Protein AF-A0A937KAT1-F1 (afdb_monomer)

Secondary structure (DSSP, 8-state):
-EEEEEEE---HHHHHHHHHHHHTTTHHHHHHSTT-----EEEEEEES-HHHHHHHH-TTTTB----TTGGGT-S---SB-EEEE-S--PPPPPHHHHHHTT-

Sequence (103 aa):
MIARTWHEKVPHTKKDEYWNYLQKTGFQDYTNTKNNLGCHFLLITFWGSVESIKIFADEQYEKSRYHPEDASCLLEIEPFVQHYEVKELKSPPSHTERLSATT

Structure (mmCIF, N/CA/C/O backbone):
data_AF-A0A937KAT1-F1
#
_entry.id   AF-A0A937KAT1-F1
#
loop_
_atom_site.group_PDB
_atom_site.id
_atom_site.type_symbol
_atom_site.label_atom_id
_atom_site.label_alt_id
_atom_site.label_comp_id
_atom_site.label_asym_id
_atom_site.label_entity_id
_atom_site.label_seq_id
_atom_site.pdbx_PDB_ins_code
_atom_site.Cartn_x
_atom_site.Cartn_y
_atom_site.Cartn_z
_atom_site.occupancy
_atom_site.B_iso_or_equiv
_atom_site.auth_seq_id
_atom_site.auth_comp_id
_atom_site.auth_asym_id
_atom_site.auth_atom_id
_atom_site.pdbx_PDB_model_num
ATOM 1 N N . MET A 1 1 ? -8.900 3.669 13.404 1.00 86.00 1 MET A N 1
ATOM 2 C CA . MET A 1 1 ? -8.286 3.912 12.080 1.00 86.00 1 MET A CA 1
ATOM 3 C C . MET A 1 1 ? -7.395 2.737 11.736 1.00 86.00 1 MET A C 1
ATOM 5 O O . MET A 1 1 ? -6.795 2.161 12.638 1.00 86.00 1 MET A O 1
ATOM 9 N N . ILE A 1 2 ? -7.321 2.382 10.458 1.00 89.06 2 ILE A N 1
ATOM 10 C CA . ILE A 1 2 ? -6.546 1.242 9.968 1.00 89.06 2 ILE A CA 1
ATOM 11 C C . ILE A 1 2 ? -5.468 1.741 9.016 1.00 89.06 2 ILE A C 1
ATOM 13 O O . ILE A 1 2 ? -5.767 2.490 8.089 1.00 89.06 2 ILE A O 1
ATOM 17 N N . ALA A 1 3 ? -4.229 1.316 9.240 1.00 86.62 3 ALA A N 1
ATOM 18 C CA . ALA A 1 3 ? -3.176 1.406 8.243 1.00 86.62 3 ALA A CA 1
ATOM 19 C C . ALA A 1 3 ? -3.219 0.131 7.403 1.00 86.62 3 ALA A C 1
ATOM 21 O O . ALA A 1 3 ? -3.107 -0.971 7.938 1.00 86.62 3 ALA A O 1
ATOM 22 N N . ARG A 1 4 ? -3.400 0.282 6.096 1.00 85.38 4 ARG A N 1
ATOM 23 C CA . ARG A 1 4 ? -3.304 -0.803 5.123 1.00 85.38 4 ARG A CA 1
ATOM 24 C C . ARG A 1 4 ? -1.987 -0.640 4.388 1.00 85.38 4 ARG A C 1
ATOM 26 O O . ARG A 1 4 ? -1.778 0.392 3.740 1.00 85.38 4 ARG A O 1
ATOM 33 N N . THR A 1 5 ? -1.111 -1.625 4.517 1.00 82.69 5 THR A N 1
ATOM 34 C CA . THR A 1 5 ? 0.175 -1.641 3.833 1.00 82.69 5 THR A CA 1
ATOM 35 C C . THR A 1 5 ? 0.157 -2.637 2.699 1.00 82.69 5 THR A C 1
ATOM 37 O O . THR A 1 5 ? -0.431 -3.719 2.779 1.00 82.69 5 THR A O 1
ATOM 40 N N . TRP A 1 6 ? 0.818 -2.242 1.629 1.00 70.38 6 TRP A N 1
ATOM 41 C CA . TRP A 1 6 ? 1.034 -3.083 0.480 1.00 70.38 6 TRP A CA 1
ATOM 42 C C . TRP A 1 6 ? 2.303 -2.625 -0.218 1.00 70.38 6 TRP A C 1
ATOM 44 O O . TRP A 1 6 ? 2.605 -1.430 -0.285 1.00 70.38 6 TRP A O 1
ATOM 54 N N . HIS A 1 7 ? 3.069 -3.596 -0.684 1.00 67.25 7 HIS A N 1
ATOM 55 C CA . HIS A 1 7 ? 4.267 -3.346 -1.450 1.00 67.25 7 HIS A CA 1
ATOM 56 C C . HIS A 1 7 ? 3.876 -3.140 -2.903 1.00 67.25 7 HIS A C 1
ATOM 58 O O . HIS A 1 7 ? 3.338 -4.027 -3.563 1.00 67.25 7 HIS A O 1
ATOM 64 N N . GLU A 1 8 ? 4.150 -1.948 -3.399 1.00 54.44 8 GLU A N 1
ATOM 65 C CA . GLU A 1 8 ? 3.830 -1.573 -4.762 1.00 54.44 8 GLU A CA 1
ATOM 66 C C . GLU A 1 8 ? 5.125 -1.169 -5.469 1.00 54.44 8 GLU A C 1
ATOM 68 O O . GLU A 1 8 ? 6.140 -0.870 -4.842 1.00 54.44 8 GLU A O 1
ATOM 73 N N . LYS A 1 9 ? 5.134 -1.164 -6.796 1.00 50.81 9 LYS A N 1
ATOM 74 C CA . LYS A 1 9 ? 6.120 -0.414 -7.579 1.00 50.81 9 LYS A CA 1
ATOM 75 C C . LYS A 1 9 ? 5.347 0.651 -8.347 1.00 50.81 9 LYS A C 1
ATOM 77 O O . LYS A 1 9 ? 4.306 0.367 -8.920 1.00 50.81 9 LYS A O 1
ATOM 82 N N . VAL A 1 10 ? 5.839 1.884 -8.292 1.00 45.66 10 VAL A N 1
ATOM 83 C CA . VAL A 1 10 ? 5.101 3.111 -8.649 1.00 45.66 10 VAL A CA 1
ATOM 84 C C . VAL A 1 10 ? 4.662 3.148 -10.133 1.00 45.66 10 VAL A C 1
ATOM 86 O O . VAL A 1 10 ? 5.428 2.690 -10.986 1.00 45.66 10 VAL A O 1
ATOM 89 N N . PRO A 1 11 ? 3.505 3.762 -10.480 1.00 40.59 11 PRO A N 1
ATOM 90 C CA . PRO A 1 11 ? 3.015 3.863 -11.862 1.00 40.59 11 PRO A CA 1
ATOM 91 C C . PRO A 1 11 ? 3.917 4.676 -12.806 1.00 40.59 11 PRO A C 1
ATOM 93 O O . PRO A 1 11 ? 4.409 5.753 -12.451 1.00 40.59 11 PRO A O 1
ATOM 96 N N . HIS A 1 12 ? 4.038 4.231 -14.066 1.00 39.97 12 HIS A N 1
ATOM 97 C CA . HIS A 1 12 ? 4.826 4.902 -15.115 1.00 39.97 12 HIS A CA 1
ATOM 98 C C . HIS A 1 12 ? 4.429 6.379 -15.333 1.00 39.97 12 HIS A C 1
ATOM 100 O O . HIS A 1 12 ? 5.262 7.211 -15.679 1.00 39.97 12 HIS A O 1
ATOM 106 N N . THR A 1 13 ? 3.172 6.756 -15.104 1.00 39.38 13 THR A N 1
ATOM 107 C CA . THR A 1 13 ? 2.679 8.123 -15.364 1.00 39.38 13 THR A CA 1
ATOM 108 C C . THR A 1 13 ? 3.284 9.193 -14.452 1.00 39.38 13 THR A C 1
ATOM 110 O O . THR A 1 13 ? 3.308 10.360 -14.828 1.00 39.38 13 THR A O 1
ATOM 113 N N . LYS A 1 14 ? 3.821 8.806 -13.285 1.00 43.44 14 LYS A N 1
ATOM 114 C CA . LYS A 1 14 ? 4.634 9.674 -12.409 1.00 43.44 14 LYS A CA 1
ATOM 115 C C . LYS A 1 14 ? 6.087 9.223 -12.289 1.00 43.44 14 LYS A C 1
ATOM 117 O O . LYS A 1 14 ? 6.881 9.902 -11.636 1.00 43.44 14 LYS A O 1
ATOM 122 N N . LYS A 1 15 ? 6.437 8.104 -12.937 1.00 51.50 15 LYS A N 1
ATOM 123 C CA . LYS A 1 15 ? 7.800 7.574 -13.000 1.00 51.50 15 LYS A CA 1
ATOM 124 C C . LYS A 1 15 ? 8.749 8.653 -13.459 1.00 51.50 15 LYS A C 1
ATOM 126 O O . LYS A 1 15 ? 9.706 8.863 -12.752 1.00 51.50 15 LYS A O 1
ATOM 131 N N . ASP A 1 16 ? 8.483 9.367 -14.546 1.00 54.34 16 ASP A N 1
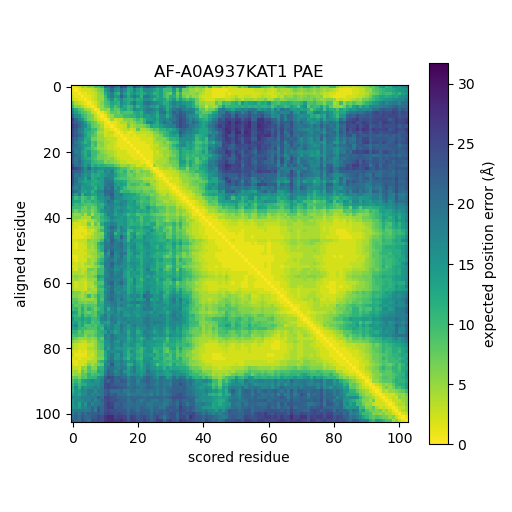ATOM 132 C CA . ASP A 1 16 ? 9.470 10.309 -15.086 1.00 54.34 16 ASP A CA 1
ATOM 133 C C . ASP A 1 16 ? 9.669 11.541 -14.188 1.00 54.34 16 ASP A C 1
ATOM 135 O O . ASP A 1 16 ? 10.786 12.027 -14.048 1.00 54.34 16 ASP A O 1
ATOM 139 N N . GLU A 1 17 ? 8.626 12.018 -13.504 1.00 60.09 17 GLU A N 1
ATOM 140 C CA . GLU A 1 17 ? 8.718 13.156 -12.577 1.00 60.09 17 GLU A CA 1
ATOM 141 C C . GLU A 1 17 ? 9.466 12.778 -11.286 1.00 60.09 17 GLU A C 1
ATOM 143 O O . GLU A 1 17 ? 10.394 13.472 -10.862 1.00 60.09 17 GLU A O 1
ATOM 148 N N . TYR A 1 18 ? 9.135 11.620 -10.708 1.00 59.78 18 TYR A N 1
ATOM 149 C CA . TYR A 1 18 ? 9.821 11.083 -9.535 1.00 59.78 18 TYR A CA 1
ATOM 150 C C . TYR A 1 18 ? 11.236 10.575 -9.871 1.00 59.78 18 TYR A C 1
ATOM 152 O O . TYR A 1 18 ? 12.170 10.782 -9.102 1.00 59.78 18 TYR A O 1
ATOM 160 N N . TRP A 1 19 ? 11.434 10.004 -11.061 1.00 58.28 19 TRP A N 1
ATOM 161 C CA . TRP A 1 19 ? 12.726 9.622 -11.641 1.00 58.28 19 TRP A CA 1
ATOM 162 C C . TRP A 1 19 ? 13.616 10.834 -11.859 1.00 58.28 19 TRP A C 1
ATOM 164 O O . TRP A 1 19 ? 14.779 10.792 -11.488 1.00 58.28 19 TRP A O 1
ATOM 174 N N . ASN A 1 20 ? 13.085 11.934 -12.394 1.00 63.53 20 ASN A N 1
ATOM 175 C CA . ASN A 1 20 ? 13.839 13.173 -12.573 1.00 63.53 20 ASN A CA 1
ATOM 176 C C . ASN A 1 20 ? 14.246 13.796 -11.232 1.00 63.53 20 ASN A C 1
ATOM 178 O O . ASN A 1 20 ? 15.342 14.342 -11.118 1.00 63.53 20 ASN A O 1
ATOM 182 N N . TYR A 1 21 ? 13.396 13.709 -10.207 1.00 65.69 21 TYR A N 1
ATOM 183 C CA . TYR A 1 21 ? 13.747 14.112 -8.8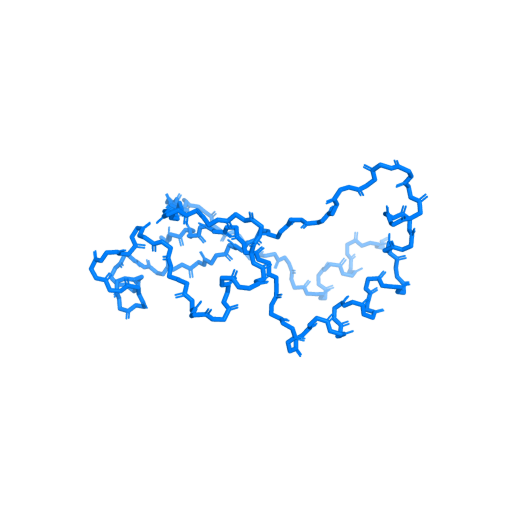44 1.00 65.69 21 TYR A CA 1
ATOM 184 C C . TYR A 1 21 ? 14.841 13.214 -8.238 1.00 65.69 21 TYR A C 1
ATOM 186 O O . TYR A 1 21 ? 15.826 13.713 -7.690 1.00 65.69 21 TYR A O 1
ATOM 194 N N . LEU A 1 22 ? 14.714 11.896 -8.394 1.00 58.91 22 LEU A N 1
ATOM 195 C CA . LEU A 1 22 ? 15.704 10.920 -7.951 1.00 58.91 22 LEU A CA 1
ATOM 196 C C . LEU A 1 22 ? 17.049 11.109 -8.691 1.00 58.91 22 LEU A C 1
ATOM 198 O O . LEU A 1 22 ? 18.088 11.181 -8.038 1.00 58.91 22 LEU A O 1
ATOM 202 N N . GLN A 1 23 ? 17.047 11.292 -10.019 1.00 57.28 23 GLN A N 1
ATOM 203 C CA . GLN A 1 23 ? 18.224 11.585 -10.861 1.00 57.28 23 GLN A CA 1
ATOM 204 C C . GLN A 1 23 ? 18.975 12.849 -10.424 1.00 57.28 23 GLN A C 1
ATOM 206 O O . GLN A 1 23 ? 20.197 12.890 -10.519 1.00 57.28 23 GLN A O 1
ATOM 211 N N . LYS A 1 24 ? 18.251 13.872 -9.947 1.00 59.81 24 LYS A N 1
ATOM 212 C CA . LYS A 1 24 ? 18.818 15.133 -9.436 1.00 59.81 24 LYS A CA 1
ATOM 213 C C . LYS A 1 24 ? 19.320 15.048 -7.991 1.00 59.81 24 LYS A C 1
ATOM 215 O O . LYS A 1 24 ? 19.906 16.013 -7.511 1.00 59.81 24 LYS A O 1
ATOM 220 N N . THR A 1 25 ? 19.044 13.949 -7.290 1.00 67.56 25 THR A N 1
ATOM 221 C CA . THR A 1 25 ? 19.404 13.754 -5.881 1.00 67.56 25 THR A CA 1
ATOM 222 C C . THR A 1 25 ? 20.270 12.500 -5.720 1.00 67.56 25 THR A C 1
ATOM 224 O O . THR A 1 25 ? 21.401 12.499 -6.188 1.00 67.56 25 THR A O 1
ATOM 227 N N . GLY A 1 26 ? 19.783 11.437 -5.074 1.00 53.81 26 GLY A N 1
ATOM 228 C CA . GLY A 1 26 ? 20.596 10.275 -4.675 1.00 53.81 26 GLY A CA 1
ATOM 229 C C . GLY A 1 26 ? 20.614 9.100 -5.658 1.00 53.81 26 GLY A C 1
ATOM 230 O O . GLY A 1 26 ? 21.207 8.065 -5.373 1.00 53.81 26 GLY A O 1
ATOM 231 N N . PHE A 1 27 ? 19.939 9.193 -6.807 1.00 50.94 27 PHE A N 1
ATOM 232 C CA . PHE A 1 27 ? 19.753 8.030 -7.683 1.00 50.94 27 PHE A CA 1
ATOM 233 C C . PHE A 1 27 ? 21.031 7.548 -8.363 1.00 50.94 27 PHE A C 1
ATOM 235 O O . PHE A 1 27 ? 21.232 6.340 -8.482 1.00 50.94 27 PHE A O 1
ATOM 242 N N . GLN A 1 28 ? 21.904 8.477 -8.764 1.00 53.38 28 GLN A N 1
ATOM 243 C CA . GLN A 1 28 ? 23.201 8.121 -9.337 1.00 53.38 28 GLN A CA 1
ATOM 244 C C . GLN A 1 28 ? 24.059 7.323 -8.345 1.00 53.38 28 GLN A C 1
ATOM 246 O O . GLN A 1 28 ? 24.733 6.383 -8.764 1.00 53.38 28 GLN A O 1
ATOM 251 N N . ASP A 1 29 ? 23.977 7.622 -7.045 1.00 57.56 29 ASP A N 1
ATOM 252 C CA . ASP A 1 29 ? 24.732 6.910 -6.006 1.00 57.56 29 ASP A CA 1
ATOM 253 C C . ASP A 1 29 ? 24.274 5.454 -5.884 1.00 57.56 29 ASP A C 1
ATOM 255 O O . ASP A 1 29 ? 25.086 4.527 -5.813 1.00 57.56 29 ASP A O 1
ATOM 259 N N . TYR A 1 30 ? 22.961 5.226 -5.945 1.00 50.50 30 TYR A N 1
ATOM 260 C CA . TYR A 1 30 ? 22.396 3.884 -5.911 1.00 50.50 30 TYR A CA 1
ATOM 261 C C . TYR A 1 30 ? 22.776 3.072 -7.155 1.00 50.50 30 TYR A C 1
ATOM 263 O O . TYR A 1 30 ? 23.246 1.944 -7.009 1.00 50.50 30 TYR A O 1
ATOM 271 N N . THR A 1 31 ? 22.612 3.606 -8.369 1.00 53.81 31 THR A N 1
ATOM 272 C CA . THR A 1 31 ? 22.879 2.841 -9.603 1.00 53.81 31 THR A CA 1
ATOM 273 C C . THR A 1 31 ? 24.356 2.620 -9.900 1.00 53.81 31 THR A C 1
ATOM 275 O O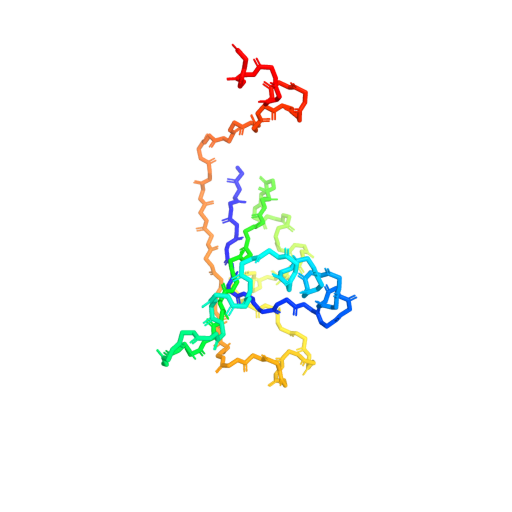 . THR A 1 31 ? 24.700 1.615 -10.516 1.00 53.81 31 THR A O 1
ATOM 278 N N . ASN A 1 32 ? 25.235 3.525 -9.460 1.00 58.19 32 ASN A N 1
ATOM 279 C CA . ASN A 1 32 ? 26.682 3.374 -9.647 1.00 58.19 32 ASN A CA 1
ATOM 280 C C . ASN A 1 32 ? 27.319 2.441 -8.604 1.00 58.19 32 ASN A C 1
ATOM 282 O O . ASN A 1 32 ? 28.485 2.062 -8.737 1.00 58.19 32 ASN A O 1
ATOM 286 N N . THR A 1 33 ? 26.560 2.027 -7.587 1.00 55.94 33 THR A N 1
ATOM 287 C CA . THR A 1 33 ? 27.008 1.035 -6.613 1.00 55.94 33 THR A CA 1
ATOM 288 C C . THR A 1 33 ? 26.922 -0.364 -7.224 1.00 55.94 33 THR A C 1
ATOM 290 O O . THR A 1 33 ? 25.843 -0.882 -7.521 1.00 55.94 33 THR A O 1
ATOM 293 N N . LYS A 1 34 ? 28.085 -0.999 -7.408 1.00 58.22 34 LYS A N 1
ATOM 294 C CA . LYS A 1 34 ? 28.198 -2.383 -7.890 1.00 58.22 34 LYS A CA 1
ATOM 295 C C . LYS A 1 34 ? 27.309 -3.309 -7.042 1.00 58.22 34 LYS A C 1
ATOM 297 O O . LYS A 1 34 ? 27.383 -3.266 -5.819 1.00 58.22 34 LYS A O 1
ATOM 302 N N . ASN A 1 35 ? 26.522 -4.168 -7.697 1.00 51.56 35 ASN A N 1
ATOM 303 C CA . ASN A 1 35 ? 25.539 -5.087 -7.093 1.00 51.56 35 ASN A CA 1
ATOM 304 C C . ASN A 1 35 ? 24.262 -4.447 -6.514 1.00 51.56 35 ASN A C 1
ATOM 306 O O . ASN A 1 35 ? 23.588 -5.083 -5.705 1.00 51.56 35 ASN A O 1
ATOM 310 N N . ASN A 1 36 ? 23.871 -3.241 -6.929 1.00 60.19 36 ASN A N 1
ATOM 311 C CA . ASN A 1 36 ? 22.514 -2.778 -6.647 1.00 60.19 36 ASN A CA 1
ATOM 312 C C . ASN A 1 36 ? 21.482 -3.569 -7.478 1.00 60.19 36 ASN A C 1
ATOM 314 O O . ASN A 1 36 ? 21.554 -3.594 -8.705 1.00 60.19 36 ASN A O 1
ATOM 318 N N . LEU A 1 37 ? 20.527 -4.211 -6.799 1.00 61.59 37 LEU A N 1
ATOM 319 C CA . LEU A 1 37 ? 19.515 -5.090 -7.399 1.00 61.59 37 LEU A CA 1
ATOM 320 C C . LEU A 1 37 ? 18.152 -4.405 -7.613 1.00 61.59 37 LEU A C 1
ATOM 322 O O . LEU A 1 37 ? 17.224 -5.031 -8.124 1.00 61.59 37 LEU A O 1
ATOM 326 N N . GLY A 1 38 ? 18.020 -3.123 -7.253 1.00 60.91 38 GLY A N 1
ATOM 327 C CA . GLY A 1 38 ? 16.837 -2.310 -7.523 1.00 60.91 38 GLY A CA 1
ATOM 328 C C . GLY A 1 38 ? 16.290 -1.562 -6.306 1.00 60.91 38 GLY A C 1
ATOM 329 O O . GLY A 1 38 ? 16.958 -1.374 -5.296 1.00 60.91 38 GLY A O 1
ATOM 330 N N . CYS A 1 39 ? 15.042 -1.107 -6.433 1.00 59.09 39 CYS A N 1
ATOM 331 C CA . CYS A 1 39 ? 14.319 -0.334 -5.424 1.00 59.09 39 CYS A CA 1
ATOM 332 C C . CYS A 1 39 ? 12.934 -0.956 -5.175 1.00 59.09 39 CYS A C 1
ATOM 334 O O . CYS A 1 39 ? 12.321 -1.506 -6.098 1.00 59.09 39 CYS A O 1
ATOM 336 N N . HIS A 1 40 ? 12.463 -0.873 -3.932 1.00 65.38 40 HIS A N 1
ATOM 337 C CA . HIS A 1 40 ? 11.207 -1.435 -3.441 1.00 65.38 40 HIS A CA 1
ATOM 338 C C . HIS A 1 40 ? 10.365 -0.307 -2.826 1.00 65.38 40 HIS A C 1
ATOM 340 O O . HIS A 1 40 ? 10.915 0.485 -2.058 1.00 65.38 40 HIS A O 1
ATOM 346 N N . PHE A 1 41 ? 9.063 -0.222 -3.140 1.00 65.44 41 PHE A N 1
ATOM 347 C CA . PHE A 1 41 ? 8.203 0.839 -2.605 1.00 65.44 41 PHE A CA 1
ATOM 348 C C . PHE A 1 41 ? 7.163 0.331 -1.599 1.00 65.44 41 PHE A C 1
ATOM 350 O O . PHE A 1 41 ? 6.372 -0.572 -1.853 1.00 65.44 41 PHE A O 1
ATOM 357 N 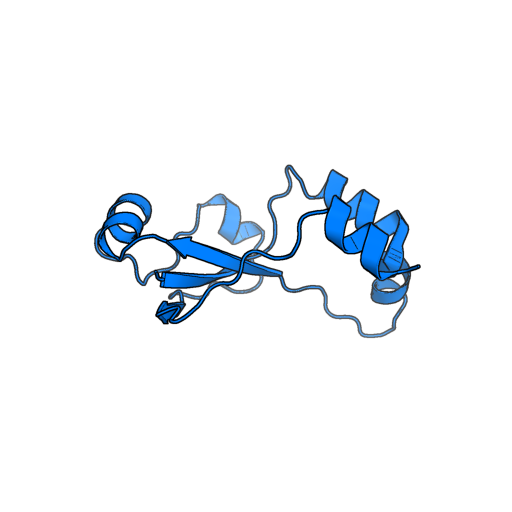N . LEU A 1 42 ? 7.205 0.986 -0.439 1.00 73.25 42 LEU A N 1
ATOM 358 C CA . LEU A 1 42 ? 6.222 1.035 0.639 1.00 73.25 42 LEU A CA 1
ATOM 359 C C . LEU A 1 42 ? 4.952 1.846 0.339 1.00 73.25 42 LEU A C 1
ATOM 361 O O . LEU A 1 42 ? 5.029 3.055 0.555 1.00 73.25 42 LEU A O 1
ATOM 365 N N . LEU A 1 43 ? 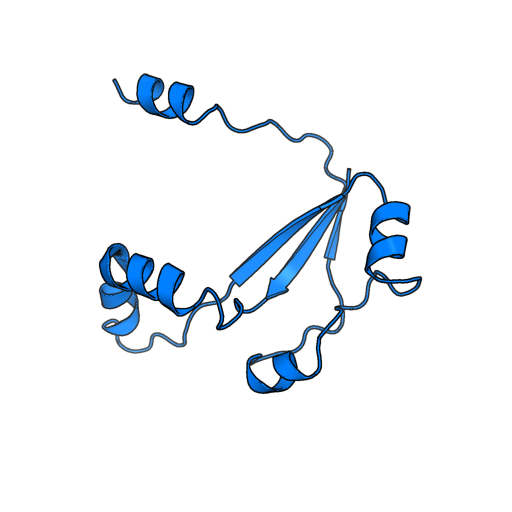3.800 1.275 -0.053 1.00 77.31 43 LEU A N 1
ATOM 366 C CA . LEU A 1 43 ? 2.533 2.022 0.031 1.00 77.31 43 LEU A CA 1
ATOM 367 C C . LEU A 1 43 ? 1.853 1.782 1.385 1.00 77.31 43 LEU A C 1
ATOM 369 O O . LEU A 1 43 ? 1.536 0.655 1.766 1.00 77.31 43 LEU A O 1
ATOM 373 N N . ILE A 1 44 ? 1.579 2.875 2.097 1.00 83.81 44 ILE A N 1
ATOM 374 C CA . ILE A 1 44 ? 0.811 2.879 3.344 1.00 83.81 44 ILE A CA 1
ATOM 375 C C . ILE A 1 44 ? -0.381 3.815 3.160 1.00 83.81 44 ILE A C 1
ATOM 377 O O . ILE A 1 44 ? -0.212 5.001 2.882 1.00 83.81 44 ILE A O 1
ATOM 381 N N . THR A 1 45 ? -1.590 3.283 3.328 1.00 82.25 45 THR A N 1
ATOM 382 C CA . THR A 1 45 ? -2.847 4.042 3.239 1.00 82.25 45 THR A CA 1
ATOM 383 C C . THR A 1 45 ? -3.587 3.998 4.570 1.00 82.25 45 THR A C 1
ATOM 385 O O . THR A 1 45 ? -3.553 2.985 5.268 1.00 82.25 45 THR A O 1
ATOM 388 N N . PHE A 1 46 ? -4.255 5.091 4.936 1.00 86.44 46 PHE A N 1
ATOM 389 C CA . PHE A 1 46 ? -4.983 5.210 6.199 1.00 86.44 46 PHE A CA 1
ATOM 390 C C . PHE A 1 46 ? -6.487 5.272 5.944 1.00 86.44 46 PHE A C 1
ATOM 392 O O . PHE A 1 46 ? -6.948 6.054 5.116 1.00 86.44 46 PHE A O 1
ATOM 399 N N . TRP A 1 47 ? -7.244 4.461 6.680 1.00 89.56 47 TRP A N 1
ATOM 400 C CA . TRP A 1 47 ? -8.676 4.265 6.476 1.00 89.56 47 TRP A CA 1
ATOM 401 C C . TRP A 1 47 ? -9.458 4.455 7.772 1.00 89.56 47 TRP A C 1
ATOM 403 O O . TRP A 1 47 ? -9.022 4.040 8.852 1.00 89.56 47 TRP A O 1
ATOM 413 N N . GLY A 1 48 ? -10.643 5.058 7.662 1.00 92.06 48 GLY A N 1
ATOM 414 C CA . GLY A 1 48 ? -11.531 5.293 8.802 1.00 92.06 48 GLY A CA 1
ATOM 415 C C . GLY A 1 48 ? -11.989 3.993 9.468 1.00 92.06 48 GLY A C 1
ATOM 416 O O . GLY A 1 48 ? -11.931 3.885 10.695 1.00 92.06 48 GLY A O 1
ATOM 417 N N . SER A 1 49 ? -12.368 2.994 8.666 1.00 93.44 49 SER A N 1
ATOM 418 C CA . SER A 1 49 ? -12.855 1.691 9.132 1.00 93.44 49 SER A CA 1
ATOM 419 C C . SER A 1 49 ? -12.641 0.580 8.092 1.00 93.44 49 SER A C 1
ATOM 421 O O . SER A 1 49 ? -12.261 0.861 6.953 1.00 93.44 49 SER A O 1
ATOM 423 N N . VAL A 1 50 ? -12.902 -0.680 8.473 1.00 92.88 50 VAL A N 1
ATOM 424 C CA . VAL A 1 50 ? -12.852 -1.834 7.552 1.00 92.88 50 VAL A CA 1
ATOM 425 C C . VAL A 1 50 ? -13.908 -1.695 6.460 1.00 92.88 50 VAL A C 1
ATOM 427 O O . VAL A 1 50 ? -13.643 -2.014 5.309 1.00 92.88 50 VAL A O 1
ATOM 430 N N . GLU A 1 51 ? -15.084 -1.162 6.783 1.00 95.94 51 GLU A N 1
ATOM 431 C CA . GLU A 1 51 ? -16.175 -0.950 5.829 1.00 95.94 51 GLU A CA 1
ATOM 432 C C . GLU A 1 51 ? -15.744 -0.008 4.700 1.00 95.94 51 GLU A C 1
ATOM 434 O O . GLU A 1 51 ? -16.042 -0.270 3.539 1.00 95.94 51 GLU A O 1
ATOM 439 N N . SER A 1 52 ? -14.968 1.042 5.008 1.00 94.31 52 SER A N 1
ATOM 440 C CA . SER A 1 52 ? -14.388 1.912 3.972 1.00 94.31 52 SER A CA 1
ATOM 441 C C . SER A 1 52 ? -13.420 1.157 3.056 1.00 94.31 52 SER A C 1
ATOM 443 O O . SER A 1 52 ? -13.393 1.410 1.855 1.00 94.31 52 SER A O 1
ATOM 445 N N . ILE A 1 53 ? -12.649 0.215 3.608 1.00 92.62 53 ILE A N 1
ATOM 446 C CA . ILE A 1 53 ? -11.737 -0.628 2.825 1.00 92.62 53 ILE A CA 1
ATOM 447 C C . ILE A 1 53 ? -12.538 -1.599 1.954 1.00 92.62 53 ILE A C 1
ATOM 449 O O . ILE A 1 53 ? -12.219 -1.746 0.782 1.00 92.62 53 ILE A O 1
ATOM 453 N N . LYS A 1 54 ? -13.605 -2.212 2.478 1.00 93.81 54 LYS A N 1
ATOM 454 C CA . LYS A 1 54 ? -14.486 -3.106 1.711 1.00 93.81 54 LYS A CA 1
ATOM 455 C C . LYS A 1 54 ? -15.200 -2.399 0.563 1.00 93.81 54 LYS A C 1
ATOM 457 O O . LYS A 1 54 ? -15.365 -2.984 -0.495 1.00 93.81 54 LYS A O 1
ATOM 462 N N . ILE A 1 55 ? -15.580 -1.132 0.727 1.00 94.25 55 ILE A N 1
ATOM 463 C CA . ILE A 1 55 ? -16.130 -0.334 -0.382 1.00 94.25 55 ILE A CA 1
ATOM 464 C C . ILE A 1 55 ? -15.091 -0.164 -1.506 1.00 94.25 55 ILE A C 1
ATOM 466 O O . ILE A 1 55 ? -15.454 -0.110 -2.677 1.00 94.25 55 ILE A O 1
ATOM 470 N N . PHE A 1 56 ? -13.802 -0.080 -1.163 1.00 89.62 56 PHE A N 1
ATOM 471 C CA . PHE A 1 56 ? -12.711 0.084 -2.127 1.00 89.62 56 PHE A CA 1
ATOM 472 C C . PHE A 1 56 ? -12.213 -1.240 -2.741 1.00 89.62 56 PHE A C 1
ATOM 474 O O . PHE A 1 56 ? -11.880 -1.279 -3.925 1.00 89.62 56 PHE A O 1
ATOM 481 N N . ALA A 1 57 ? -12.116 -2.299 -1.935 1.00 88.62 57 ALA A N 1
ATOM 482 C CA . ALA A 1 57 ? -11.454 -3.567 -2.262 1.00 88.62 57 ALA A CA 1
ATOM 483 C C . ALA A 1 57 ? -12.393 -4.787 -2.210 1.00 88.62 57 ALA A C 1
ATOM 485 O O . ALA A 1 57 ? -11.920 -5.925 -2.198 1.00 88.62 57 ALA A O 1
ATOM 486 N N . ASP A 1 58 ? -13.703 -4.549 -2.178 1.00 92.00 58 ASP A N 1
ATOM 487 C CA . ASP A 1 58 ? -14.764 -5.550 -2.067 1.00 92.00 58 ASP A CA 1
ATOM 488 C C . ASP A 1 58 ? -14.695 -6.392 -0.771 1.00 92.00 58 ASP A C 1
ATOM 490 O O . ASP A 1 58 ? -13.939 -6.117 0.163 1.00 92.00 58 ASP A O 1
ATOM 494 N N . GLU A 1 59 ? -15.515 -7.443 -0.676 1.00 92.56 59 GLU A N 1
ATOM 495 C CA . GLU A 1 59 ? -15.575 -8.314 0.512 1.00 92.56 59 GLU A CA 1
ATOM 496 C C . GLU A 1 59 ? -14.276 -9.093 0.764 1.00 92.56 59 GLU A C 1
ATOM 498 O O . GLU A 1 59 ? -13.993 -9.481 1.895 1.00 92.56 59 GLU A O 1
ATOM 503 N N . GLN A 1 60 ? -13.452 -9.290 -0.269 1.00 92.62 60 GLN A N 1
ATOM 504 C CA . GLN A 1 60 ? -12.135 -9.924 -0.160 1.00 92.62 60 GLN A CA 1
ATOM 505 C C . GLN A 1 60 ? -11.029 -8.882 0.069 1.00 92.62 60 GLN A C 1
ATOM 507 O O . GLN A 1 60 ? -9.947 -8.999 -0.499 1.00 92.62 60 GLN A O 1
ATOM 512 N N . TYR A 1 61 ? -11.290 -7.877 0.910 1.00 91.69 61 TYR A N 1
ATOM 513 C CA . TYR A 1 61 ? -10.430 -6.706 1.141 1.00 91.69 61 TYR A CA 1
ATOM 514 C C . TYR A 1 61 ? -8.992 -7.012 1.608 1.00 91.69 61 TYR A C 1
ATOM 516 O O . TYR A 1 61 ? -8.100 -6.162 1.509 1.00 91.69 61 TYR A O 1
ATOM 524 N N . GLU A 1 62 ? -8.758 -8.222 2.116 1.00 91.69 62 GLU A N 1
ATOM 525 C CA . GLU A 1 62 ? -7.442 -8.748 2.494 1.00 91.69 62 GLU A CA 1
ATOM 526 C C . GLU A 1 62 ? -6.587 -9.153 1.292 1.00 91.69 62 GLU A C 1
ATOM 528 O O . GLU A 1 62 ? -5.367 -9.250 1.416 1.00 91.69 62 GLU A O 1
ATOM 533 N N . LYS A 1 63 ? -7.192 -9.355 0.119 1.00 91.56 63 LYS A N 1
ATOM 534 C CA . LYS A 1 63 ? -6.452 -9.618 -1.110 1.00 91.56 63 LYS A CA 1
ATOM 535 C C . LYS A 1 63 ? -5.890 -8.333 -1.692 1.00 91.56 63 LYS A C 1
ATOM 537 O O . LYS A 1 63 ? -6.518 -7.270 -1.683 1.00 91.56 63 LYS A O 1
ATOM 542 N N . SER A 1 64 ? -4.696 -8.455 -2.246 1.00 84.38 64 SER A N 1
ATOM 543 C CA . SER A 1 64 ? -4.105 -7.395 -3.048 1.00 84.38 64 SER A CA 1
ATOM 544 C C . SER A 1 64 ? -4.900 -7.230 -4.340 1.00 84.38 64 SER A C 1
ATOM 546 O O . SER A 1 64 ? -5.193 -8.196 -5.048 1.00 84.38 64 SER A O 1
ATOM 548 N N . ARG A 1 65 ? -5.276 -5.985 -4.634 1.00 80.69 65 ARG A N 1
ATOM 549 C CA . ARG A 1 65 ? -6.009 -5.624 -5.845 1.00 80.69 65 ARG A CA 1
ATOM 550 C C . ARG A 1 65 ? -4.992 -5.166 -6.880 1.00 80.69 65 ARG A C 1
ATOM 552 O O . ARG A 1 65 ? -4.469 -4.066 -6.759 1.00 80.69 65 ARG A O 1
ATOM 559 N N . TYR A 1 66 ? -4.743 -6.018 -7.866 1.00 77.88 66 TYR A N 1
ATOM 560 C CA . TYR A 1 66 ? -3.857 -5.731 -8.988 1.00 77.88 66 TYR A CA 1
ATOM 561 C C . TYR A 1 66 ? -4.672 -5.474 -10.254 1.00 77.88 66 TYR A C 1
ATOM 563 O O . TYR A 1 66 ? -5.663 -6.155 -10.528 1.00 77.88 66 TYR A O 1
ATOM 571 N N . HIS A 1 67 ? -4.246 -4.495 -11.034 1.00 77.88 67 HIS A N 1
ATOM 572 C CA . HIS A 1 67 ? -4.719 -4.245 -12.381 1.00 77.88 67 HIS A CA 1
ATOM 573 C C . HIS A 1 67 ? -3.955 -5.126 -13.385 1.00 77.88 67 HIS A C 1
ATOM 575 O O . HIS A 1 67 ? -2.805 -5.488 -13.138 1.00 77.88 67 HIS A O 1
ATOM 581 N N . PRO A 1 68 ? -4.552 -5.472 -14.545 1.00 74.94 68 PRO A N 1
ATOM 582 C CA . PRO A 1 68 ? -3.883 -6.293 -15.561 1.00 74.94 68 PRO A CA 1
ATOM 583 C C . PRO A 1 68 ? -2.511 -5.760 -15.995 1.00 74.94 68 PRO A C 1
ATOM 585 O O . PRO A 1 68 ? -1.626 -6.531 -16.355 1.00 74.94 68 PRO A O 1
ATOM 588 N N . GLU A 1 69 ? -2.326 -4.443 -15.934 1.00 69.31 69 GLU A N 1
ATOM 589 C CA . GLU A 1 69 ? -1.090 -3.767 -16.331 1.00 69.31 69 GLU A CA 1
ATOM 590 C C . GLU A 1 69 ? 0.055 -4.001 -15.328 1.00 69.31 69 GLU A C 1
ATOM 592 O O . GLU A 1 69 ? 1.227 -4.021 -15.714 1.00 69.31 69 GLU A O 1
ATOM 597 N N . ASP A 1 70 ? -0.274 -4.305 -14.069 1.00 65.00 70 ASP A N 1
ATOM 598 C CA . ASP A 1 70 ? 0.695 -4.504 -12.989 1.00 65.00 70 ASP A CA 1
ATOM 599 C C . ASP A 1 70 ? 1.518 -5.786 -13.180 1.00 65.00 70 ASP A C 1
ATOM 601 O O . ASP A 1 70 ? 2.697 -5.830 -12.825 1.00 65.00 70 ASP A O 1
ATOM 605 N N . ALA A 1 71 ? 0.951 -6.814 -13.822 1.00 66.69 71 ALA A N 1
ATOM 606 C CA . ALA A 1 71 ? 1.642 -8.079 -14.092 1.00 66.69 71 ALA A CA 1
ATOM 607 C C . ALA A 1 71 ? 2.909 -7.907 -14.954 1.00 66.69 71 ALA A C 1
ATOM 609 O O . ALA A 1 71 ? 3.813 -8.736 -14.897 1.00 66.69 71 ALA A O 1
ATOM 610 N N . SER A 1 72 ? 2.987 -6.828 -15.741 1.00 59.53 72 SER A N 1
ATOM 611 C CA . SER A 1 72 ? 4.156 -6.505 -16.569 1.00 59.53 72 SER A CA 1
ATOM 612 C C . SER A 1 72 ? 5.251 -5.731 -15.823 1.00 59.53 72 SER A C 1
ATOM 614 O O . SER A 1 72 ? 6.384 -5.646 -16.297 1.00 59.53 72 SER A O 1
ATOM 616 N N . CYS A 1 73 ? 4.917 -5.157 -14.664 1.00 52.53 73 CYS A N 1
ATOM 617 C CA . CYS A 1 73 ? 5.757 -4.204 -13.936 1.00 52.53 73 CYS A CA 1
ATOM 618 C C . CYS A 1 73 ? 6.227 -4.726 -12.569 1.00 52.53 73 CYS A C 1
ATOM 620 O O . CYS A 1 73 ? 7.210 -4.223 -12.011 1.00 52.53 73 CYS A O 1
ATOM 622 N N . LEU A 1 74 ? 5.536 -5.722 -12.015 1.00 61.66 74 LEU A N 1
ATOM 623 C CA . LEU A 1 74 ? 5.830 -6.291 -10.708 1.00 61.66 74 LEU A CA 1
ATOM 624 C C . LEU A 1 74 ? 6.829 -7.445 -10.817 1.00 61.66 74 LEU A C 1
ATOM 626 O O . LEU A 1 74 ? 6.664 -8.363 -11.613 1.00 61.66 74 LEU A O 1
ATOM 630 N N . LEU A 1 75 ? 7.871 -7.398 -9.983 1.00 62.25 75 LEU A N 1
ATOM 631 C CA . LEU A 1 75 ? 8.821 -8.510 -9.836 1.00 62.25 75 LEU A CA 1
ATOM 632 C C . LEU A 1 75 ? 8.232 -9.658 -9.011 1.00 62.25 75 LEU A C 1
ATOM 634 O O . LEU A 1 75 ? 8.673 -10.795 -9.135 1.00 62.25 75 LEU A O 1
ATOM 638 N N . GLU A 1 76 ? 7.259 -9.340 -8.164 1.00 68.56 76 GLU A N 1
ATOM 639 C CA . GLU A 1 76 ? 6.596 -10.267 -7.266 1.00 68.56 76 GLU A CA 1
ATOM 640 C C . GLU A 1 76 ? 5.171 -9.772 -7.012 1.00 68.56 76 GLU A C 1
ATOM 642 O O . GLU A 1 76 ? 4.925 -8.566 -6.922 1.00 68.56 76 GLU A O 1
ATOM 647 N N . ILE A 1 77 ? 4.234 -10.714 -6.934 1.00 75.38 77 ILE A N 1
ATOM 648 C CA . ILE A 1 77 ? 2.827 -10.456 -6.640 1.00 75.38 77 ILE A CA 1
ATOM 649 C C . ILE A 1 77 ? 2.557 -11.031 -5.255 1.00 75.38 77 ILE A C 1
ATOM 651 O O . ILE A 1 77 ? 2.550 -12.248 -5.073 1.00 75.38 77 ILE A O 1
ATOM 655 N N . GLU A 1 78 ? 2.311 -10.156 -4.287 1.00 82.50 78 GLU A N 1
ATOM 656 C CA . GLU A 1 78 ? 1.890 -10.562 -2.954 1.00 82.50 78 GLU A CA 1
ATOM 657 C C . GLU A 1 78 ? 0.372 -10.767 -2.949 1.00 82.50 78 GLU A C 1
ATOM 659 O O . GLU A 1 78 ? -0.380 -9.821 -3.186 1.00 82.50 78 GLU A O 1
ATOM 664 N N . PRO A 1 79 ? -0.128 -11.976 -2.662 1.00 85.69 79 PRO A N 1
ATOM 665 C CA . PRO A 1 79 ? -1.558 -12.263 -2.757 1.00 85.69 79 PRO A CA 1
ATOM 666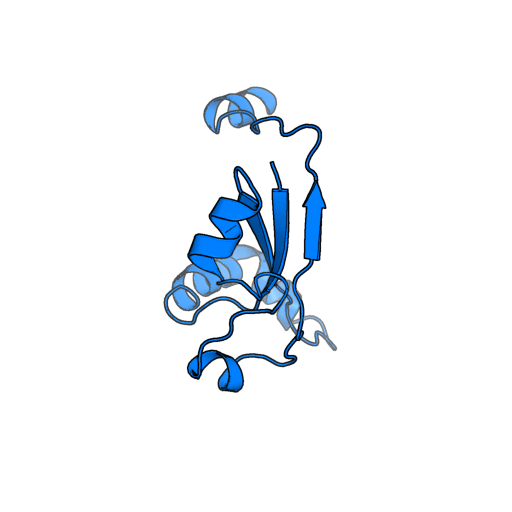 C C . PRO A 1 79 ? -2.403 -11.519 -1.713 1.00 85.69 79 PRO A C 1
ATOM 668 O O . PRO A 1 79 ? -3.611 -11.358 -1.910 1.00 85.69 79 PRO A O 1
ATOM 671 N N . PHE A 1 80 ? -1.785 -11.056 -0.623 1.00 89.88 80 PHE A N 1
ATOM 672 C CA . PHE A 1 80 ? -2.468 -10.439 0.507 1.00 89.88 80 PHE A CA 1
ATOM 673 C C . PHE A 1 80 ? -1.803 -9.135 0.934 1.00 89.88 80 PHE A C 1
ATOM 675 O O . PHE A 1 80 ? -0.582 -9.004 0.898 1.00 89.88 80 PHE A O 1
ATOM 682 N N . VAL A 1 81 ? -2.629 -8.203 1.399 1.00 91.06 81 VAL A N 1
ATOM 683 C CA . VAL A 1 81 ? -2.191 -6.968 2.053 1.00 91.06 81 VAL A CA 1
ATOM 684 C C . VAL A 1 81 ? -2.163 -7.139 3.568 1.00 91.06 81 VAL A C 1
ATOM 686 O O . VAL A 1 81 ? -2.800 -8.038 4.117 1.00 91.06 81 VAL A O 1
ATOM 689 N N . GLN A 1 82 ? -1.475 -6.238 4.265 1.00 92.38 82 GLN A N 1
ATOM 690 C CA . GLN A 1 82 ? -1.462 -6.225 5.727 1.00 92.38 82 GLN A CA 1
ATOM 691 C C . GLN A 1 82 ? -2.291 -5.054 6.260 1.00 92.38 82 GLN A C 1
ATOM 693 O O . GLN A 1 82 ? -2.260 -3.945 5.724 1.00 92.38 82 GLN A O 1
ATOM 698 N N . HIS A 1 83 ? -3.048 -5.309 7.327 1.00 92.25 83 HIS A N 1
ATOM 699 C CA . HIS A 1 83 ? -3.866 -4.316 8.016 1.00 92.25 83 HIS A CA 1
ATOM 700 C C . HIS A 1 83 ? -3.415 -4.195 9.468 1.00 92.25 83 HIS A C 1
ATOM 702 O O . HIS A 1 83 ? -3.282 -5.196 10.169 1.00 92.25 83 HIS A O 1
ATOM 708 N N . TYR A 1 84 ? -3.240 -2.963 9.935 1.00 93.00 84 TYR A N 1
ATOM 709 C CA . TYR A 1 84 ? -2.864 -2.663 11.310 1.00 93.00 84 TYR A CA 1
ATOM 710 C C . TYR A 1 84 ? -3.849 -1.684 11.925 1.00 93.00 84 TYR A C 1
ATOM 712 O O . TYR A 1 84 ? -4.215 -0.678 11.312 1.00 93.00 84 TYR A O 1
ATOM 720 N N . GLU A 1 85 ? -4.240 -1.945 13.167 1.00 92.50 85 GLU A N 1
ATOM 721 C CA . GLU A 1 85 ? -4.965 -0.961 13.957 1.00 92.50 85 GLU A CA 1
ATOM 722 C C . GLU A 1 85 ? -4.001 0.150 14.393 1.00 92.50 85 GLU A C 1
ATOM 724 O O . GLU A 1 85 ? -3.018 -0.092 15.095 1.00 92.50 85 GLU A O 1
ATOM 729 N N . VAL A 1 86 ? -4.291 1.388 13.995 1.00 89.75 86 VAL A N 1
ATOM 730 C CA . VAL A 1 86 ? -3.507 2.552 14.414 1.00 89.75 86 VAL A CA 1
ATOM 731 C C . VAL A 1 86 ? -4.120 3.116 15.690 1.00 89.75 86 VAL A C 1
ATOM 733 O O . VAL A 1 86 ? -5.229 3.653 15.657 1.00 89.75 86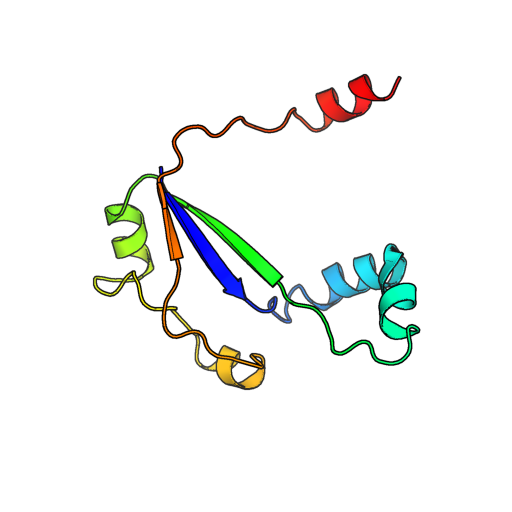 VAL A O 1
ATOM 736 N N . LYS A 1 87 ? -3.393 2.998 16.808 1.00 87.94 87 LYS A N 1
ATOM 737 C CA . LYS A 1 87 ? -3.824 3.523 18.117 1.00 87.94 87 LYS A CA 1
ATOM 738 C C . LYS A 1 87 ? -3.684 5.039 18.222 1.00 87.94 87 LYS A C 1
ATOM 740 O O . LYS A 1 87 ? -4.537 5.687 18.815 1.00 87.94 87 LYS A O 1
ATOM 745 N N . GLU A 1 88 ? -2.641 5.602 17.623 1.00 85.31 88 GLU A N 1
ATOM 746 C CA . GLU A 1 88 ? -2.387 7.039 17.627 1.00 85.31 88 GLU A CA 1
ATOM 747 C C . GLU A 1 88 ? -1.732 7.448 16.304 1.00 85.31 88 GLU A C 1
ATOM 749 O O . GLU A 1 88 ? -0.787 6.806 15.847 1.00 85.31 88 GLU A O 1
ATOM 754 N N . LEU A 1 89 ? -2.234 8.519 15.686 1.00 79.25 89 LEU A N 1
ATOM 755 C CA . LEU A 1 89 ? -1.598 9.160 14.538 1.00 79.25 89 LEU A CA 1
ATOM 756 C C . LEU A 1 89 ? -1.480 10.648 14.832 1.00 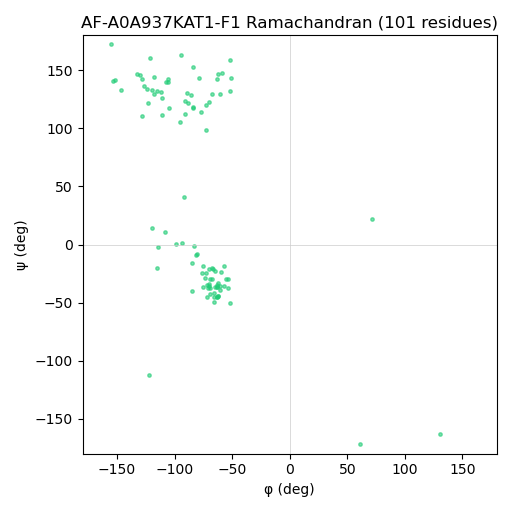79.25 89 LEU A C 1
ATOM 758 O O . LEU A 1 89 ? -2.477 11.369 14.872 1.00 79.25 89 LEU A O 1
ATOM 762 N N . LYS A 1 90 ? -0.250 11.107 15.037 1.00 78.19 90 LYS A N 1
ATOM 763 C CA . LYS A 1 90 ? 0.036 12.534 15.159 1.00 78.19 90 LYS A CA 1
ATOM 764 C C . LYS A 1 90 ? 0.231 13.090 13.761 1.00 78.19 90 LYS A C 1
ATOM 766 O O . LYS A 1 90 ? 1.008 12.539 12.981 1.00 78.19 90 LYS A O 1
ATOM 771 N N . SER A 1 91 ? -0.472 14.174 13.446 1.00 67.50 91 SER A N 1
ATOM 772 C CA . SER A 1 91 ? -0.164 14.911 12.223 1.00 67.50 91 SER A CA 1
ATOM 773 C C . SER A 1 91 ? 1.280 15.399 12.327 1.00 67.50 91 SER A C 1
ATOM 775 O O . SER A 1 91 ? 1.642 15.959 13.367 1.00 67.50 91 SER A O 1
ATOM 777 N N . PRO A 1 92 ? 2.126 15.168 11.309 1.00 62.69 92 PRO A N 1
ATOM 778 C CA . PRO A 1 92 ? 3.438 15.782 11.310 1.00 62.69 92 PRO A CA 1
ATOM 779 C C . PRO A 1 92 ? 3.259 17.305 11.351 1.00 62.69 92 PRO A C 1
ATOM 781 O O . PRO A 1 92 ? 2.291 17.808 10.768 1.00 62.69 92 PRO A O 1
ATOM 784 N N . PRO A 1 93 ? 4.179 18.040 11.999 1.00 59.97 93 PRO A N 1
ATOM 785 C CA . PRO A 1 93 ? 4.146 19.493 11.988 1.00 59.97 93 PRO A CA 1
ATOM 786 C C . PRO A 1 93 ? 4.031 19.999 10.548 1.00 59.97 93 PRO A C 1
ATOM 788 O O . PRO A 1 93 ? 4.581 19.409 9.600 1.00 59.97 93 PRO A O 1
ATOM 791 N N . SER A 1 94 ? 3.277 21.076 10.374 1.00 66.25 94 SER A N 1
ATOM 792 C CA . SER A 1 94 ? 3.111 21.748 9.093 1.00 66.25 94 SER A CA 1
ATOM 793 C C . SER A 1 94 ? 4.472 22.057 8.463 1.00 66.25 94 SER A C 1
ATOM 795 O O . SER A 1 94 ? 5.516 22.087 9.123 1.00 66.25 94 SER A O 1
ATOM 797 N N . HIS A 1 95 ? 4.485 22.258 7.145 1.00 60.06 95 HIS A N 1
ATOM 798 C CA . HIS A 1 95 ? 5.716 22.606 6.434 1.00 60.06 95 HIS A CA 1
ATOM 799 C C . HIS A 1 95 ? 6.396 23.843 7.056 1.00 60.06 95 HIS A C 1
ATOM 801 O O . HIS A 1 95 ? 7.612 23.861 7.221 1.00 60.06 95 HIS A O 1
ATOM 807 N N . THR A 1 96 ? 5.594 24.815 7.500 1.00 61.62 96 THR A N 1
ATOM 808 C CA . THR A 1 96 ? 6.039 26.028 8.192 1.00 61.62 96 THR A CA 1
ATOM 809 C C . THR A 1 96 ? 6.715 25.727 9.532 1.00 61.62 96 THR A C 1
ATOM 811 O O . THR A 1 96 ? 7.796 26.242 9.797 1.00 61.62 96 THR A O 1
ATOM 814 N N . GLU A 1 97 ? 6.134 24.844 10.348 1.00 65.62 97 GLU A N 1
ATOM 815 C CA . GLU A 1 97 ? 6.679 24.469 11.664 1.00 65.62 97 GLU A CA 1
ATOM 816 C C . GLU A 1 97 ? 7.999 23.688 11.563 1.00 65.62 97 GLU A C 1
ATOM 818 O O . GLU A 1 97 ? 8.861 23.794 12.437 1.00 65.62 97 GLU A O 1
ATOM 823 N N . ARG A 1 98 ? 8.195 22.931 10.476 1.00 61.97 98 ARG A N 1
ATOM 824 C CA . ARG A 1 98 ? 9.457 22.222 10.212 1.00 61.97 98 ARG A CA 1
ATOM 825 C C . ARG A 1 98 ? 10.606 23.162 9.860 1.00 61.97 98 ARG A C 1
ATOM 827 O O . ARG A 1 98 ? 11.732 22.905 10.271 1.00 61.97 98 ARG A O 1
ATOM 834 N N . LEU A 1 99 ? 10.336 24.253 9.144 1.00 56.38 99 LEU A N 1
ATOM 835 C CA . LEU A 1 99 ? 11.365 25.232 8.780 1.00 56.38 99 LEU A CA 1
ATOM 836 C C . LEU A 1 99 ? 11.840 26.036 10.001 1.00 56.38 99 LEU A C 1
ATOM 838 O O . LEU A 1 99 ? 13.037 26.261 10.152 1.00 56.38 99 LEU A O 1
ATOM 842 N N . SER A 1 100 ? 10.933 26.380 10.920 1.00 59.47 100 SER A N 1
ATOM 843 C CA . SER A 1 100 ? 11.269 27.097 12.161 1.00 59.47 100 SER A CA 1
ATOM 844 C C . SER A 1 100 ? 12.059 26.275 13.184 1.00 59.47 100 SER A C 1
ATOM 846 O O . SER A 1 100 ? 12.709 26.858 14.040 1.00 59.47 100 SER A O 1
ATOM 848 N N . ALA A 1 101 ? 12.025 24.941 13.114 1.00 57.31 101 ALA A N 1
ATOM 849 C CA . ALA A 1 101 ? 12.736 24.064 14.052 1.00 57.31 101 ALA A CA 1
ATOM 850 C C . ALA A 1 101 ? 14.223 23.848 13.701 1.00 57.31 101 ALA A C 1
ATOM 852 O O . ALA A 1 101 ? 14.925 23.132 14.411 1.00 57.31 101 ALA A O 1
ATOM 853 N N . THR A 1 102 ? 14.693 24.438 12.596 1.00 52.38 102 THR A N 1
ATOM 854 C CA . THR A 1 102 ? 16.071 24.278 12.095 1.00 52.38 102 THR A CA 1
ATOM 855 C C . THR A 1 102 ? 16.920 25.545 12.274 1.00 52.38 102 THR A C 1
ATOM 857 O O . THR A 1 102 ? 18.008 25.630 11.711 1.00 52.38 102 THR A O 1
ATOM 860 N N . THR A 1 103 ? 16.417 26.532 13.027 1.00 46.19 103 THR A N 1
ATOM 861 C CA . THR A 1 103 ? 17.105 27.794 13.369 1.00 46.19 103 THR A CA 1
ATOM 862 C C . THR A 1 103 ? 17.283 27.878 14.876 1.00 46.19 103 THR A C 1
ATOM 864 O O . THR A 1 103 ? 18.355 28.348 15.310 1.00 46.19 103 THR A O 1
#

pLDDT: mean 71.08, std 16.04, range [39.38, 95.94]

Radius of gyration: 17.62 Å; Cα contacts (8 Å, |Δi|>4): 89; chains: 1; bounding box: 44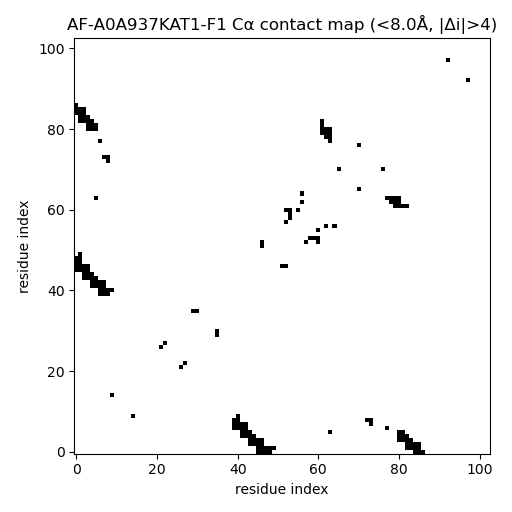×40×35 Å

Foldseek 3Di:
DKKKKDKADDDPVCCVVVVVVCVVPCVCVQVVDPPRPDDIDIDIDDDPDVVRLCVVCNPVSQADDDDPVRVVVDPDHDGGIDMDDDPDDDDDDDPVVVVVVVD

Solvent-accessible surface area (backbone atoms only — not comparable to full-atom values): 6602 Å² total; per-residue (Å²): 76,33,39,41,37,43,82,48,76,82,61,73,94,51,38,63,64,54,46,52,52,34,61,75,60,65,40,56,63,52,70,71,37,87,88,63,90,79,86,85,43,85,44,75,47,80,37,80,44,69,68,60,45,28,76,74,48,40,96,60,47,54,43,51,89,76,56,85,72,44,72,82,70,51,95,70,84,64,72,57,45,48,78,41,82,49,90,78,82,79,79,74,73,51,77,70,58,56,60,65,73,77,116

Mean predicted aligned error: 11.41 Å

Organism: NCBI:txid2494733